Protein AF-A0A2P4Q5U4-F1 (afdb_monomer)

Nearest PDB structures (foldseek):
  4qju-assembly1_B  TM=5.565E-01  e=1.328E+00  Staphylococcus aureus subsp. aureus Mu50
  5oqj-assembly1_1  TM=3.681E-01  e=3.605E+00  Saccharomyces cerevisiae S288C
  5oqm-assembly1_1  TM=3.681E-01  e=3.605E+00  Saccharomyces cerevisiae S288C
  6p8v-assembly1_H  TM=2.570E-01  e=4.926E+00  Escherichia coli

Foldseek 3Di:
DDDDDADPVQWAPWAFDQDDDQWTKTKTKRQFADFDDADPVVRDTDGDGIDIDMDTDGDDVVPVPPCVVVD

Sequence (71 aa):
MIVEWIPYNDLQNIKYLTKGGFSEIYTANWINGCYNGWNSKKQQLIRSRAIKIILKSLENVESANQSWFEE

pLDDT: mean 87.92, std 12.49, range [57.03, 98.19]

Structure (mmCIF, N/CA/C/O backbone):
data_AF-A0A2P4Q5U4-F1
#
_entry.id   AF-A0A2P4Q5U4-F1
#
loop_
_atom_site.group_PDB
_atom_site.id
_atom_site.type_symbol
_atom_site.label_atom_id
_atom_site.label_alt_id
_atom_site.label_comp_id
_atom_site.label_asym_id
_atom_site.label_entity_id
_atom_site.label_seq_id
_atom_site.pdbx_PDB_ins_code
_atom_site.Cartn_x
_atom_site.Cartn_y
_atom_site.Cartn_z
_atom_site.occupancy
_atom_site.B_iso_or_equiv
_atom_site.auth_seq_id
_atom_site.auth_comp_id
_atom_site.auth_asym_id
_atom_site.auth_atom_id
_atom_site.pdbx_PDB_model_num
ATOM 1 N N . MET A 1 1 ? 11.155 -10.701 -2.340 1.00 68.38 1 MET A N 1
ATOM 2 C CA . MET A 1 1 ? 10.259 -9.592 -1.953 1.00 68.38 1 MET A CA 1
ATOM 3 C C . MET A 1 1 ? 11.136 -8.428 -1.537 1.00 68.38 1 MET A C 1
ATOM 5 O O . MET A 1 1 ? 12.073 -8.656 -0.784 1.00 68.38 1 MET A O 1
ATOM 9 N N . ILE A 1 2 ? 10.914 -7.245 -2.106 1.00 85.25 2 ILE A N 1
ATOM 10 C CA . ILE A 1 2 ? 11.715 -6.047 -1.826 1.00 85.25 2 ILE A CA 1
ATOM 11 C C . ILE A 1 2 ? 10.922 -5.204 -0.835 1.00 85.25 2 ILE A C 1
ATOM 13 O O . ILE A 1 2 ? 9.773 -4.869 -1.112 1.00 85.25 2 ILE A O 1
ATOM 17 N N . VAL A 1 3 ? 11.519 -4.913 0.320 1.00 89.00 3 VAL A N 1
ATOM 18 C CA . VAL A 1 3 ? 10.954 -3.969 1.288 1.00 89.00 3 VAL A CA 1
ATOM 19 C C . VAL A 1 3 ? 11.301 -2.563 0.820 1.00 89.00 3 VAL A C 1
ATOM 21 O O . VAL A 1 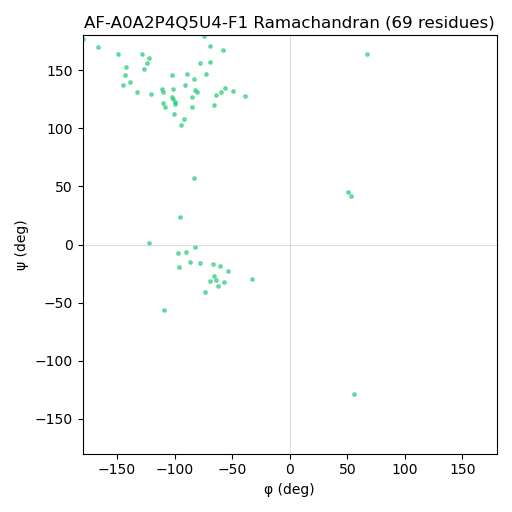3 ? 12.447 -2.287 0.469 1.00 89.00 3 VAL A O 1
ATOM 24 N N . GLU A 1 4 ? 10.303 -1.690 0.780 1.00 91.75 4 GLU A N 1
ATOM 25 C CA . GLU A 1 4 ? 10.410 -0.359 0.196 1.00 91.75 4 GLU A CA 1
ATOM 26 C C . GLU A 1 4 ? 9.679 0.659 1.075 1.00 91.75 4 GLU A C 1
ATOM 28 O O . GLU A 1 4 ? 8.593 0.381 1.583 1.00 91.75 4 GLU A O 1
ATOM 33 N N . TRP A 1 5 ? 10.268 1.845 1.235 1.00 93.00 5 TRP A N 1
ATOM 34 C CA . TRP A 1 5 ? 9.592 2.981 1.853 1.00 93.00 5 TRP A CA 1
ATOM 35 C C . TRP A 1 5 ? 8.761 3.729 0.806 1.00 93.00 5 TRP A C 1
ATOM 37 O O . TRP A 1 5 ? 9.288 4.112 -0.238 1.00 93.00 5 TRP A O 1
ATOM 47 N N . ILE A 1 6 ? 7.473 3.936 1.086 1.00 93.94 6 ILE A N 1
ATOM 48 C CA . ILE A 1 6 ? 6.514 4.517 0.138 1.00 93.94 6 ILE A CA 1
ATOM 49 C C . ILE A 1 6 ? 6.157 5.937 0.594 1.00 93.94 6 ILE A C 1
ATOM 51 O O . ILE A 1 6 ? 5.579 6.090 1.673 1.00 93.9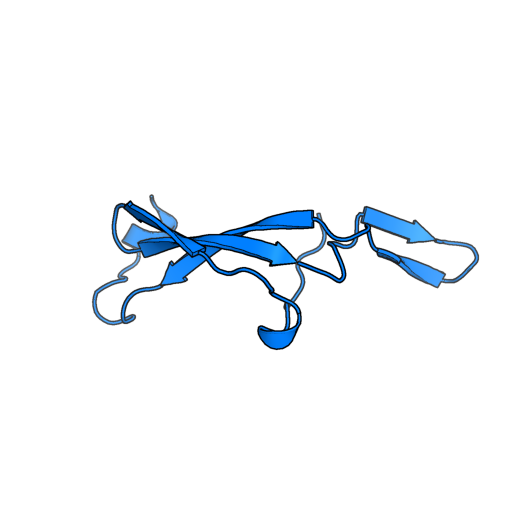4 6 ILE A O 1
ATOM 55 N N . PRO A 1 7 ? 6.441 6.978 -0.208 1.00 94.50 7 PRO A N 1
ATOM 56 C CA . PRO A 1 7 ? 5.964 8.324 0.077 1.00 94.50 7 PRO A CA 1
ATOM 57 C C . PRO A 1 7 ? 4.434 8.353 0.128 1.00 94.50 7 PRO A C 1
ATOM 59 O O . PRO A 1 7 ? 3.769 7.888 -0.795 1.00 94.50 7 PRO A O 1
ATOM 62 N N . TYR A 1 8 ? 3.856 8.955 1.169 1.00 94.12 8 TYR A N 1
ATOM 63 C CA . TYR A 1 8 ? 2.396 9.034 1.317 1.00 94.12 8 TYR A CA 1
ATOM 64 C C . TYR A 1 8 ? 1.710 9.716 0.117 1.00 94.12 8 TYR A C 1
ATOM 66 O O . TYR A 1 8 ? 0.620 9.320 -0.281 1.00 94.12 8 TYR A O 1
ATOM 74 N N . ASN A 1 9 ? 2.381 10.681 -0.521 1.00 95.88 9 ASN A N 1
ATOM 75 C CA . ASN A 1 9 ? 1.872 11.383 -1.706 1.00 95.88 9 ASN A CA 1
ATOM 76 C C . ASN A 1 9 ? 1.741 10.490 -2.957 1.00 95.88 9 ASN A C 1
ATOM 78 O O . ASN A 1 9 ? 1.028 10.858 -3.889 1.00 95.88 9 ASN A O 1
ATOM 82 N N . ASP A 1 10 ? 2.383 9.317 -2.980 1.00 96.31 10 ASP A N 1
ATOM 83 C CA . ASP A 1 10 ? 2.236 8.333 -4.062 1.00 96.31 10 ASP A CA 1
ATOM 84 C C . ASP A 1 10 ? 0.975 7.462 -3.893 1.00 96.31 10 ASP A C 1
ATOM 86 O O . ASP A 1 10 ? 0.680 6.598 -4.730 1.00 96.31 10 ASP A O 1
ATOM 90 N N . LEU A 1 11 ? 0.232 7.667 -2.802 1.00 97.44 11 LEU A N 1
ATOM 91 C CA . LEU A 1 11 ? -1.002 6.966 -2.484 1.00 97.44 11 LEU A CA 1
ATOM 92 C C . LEU A 1 11 ? -2.205 7.848 -2.824 1.00 97.44 11 LEU A C 1
ATOM 94 O O . LEU A 1 11 ? -2.344 8.972 -2.351 1.00 97.44 11 LEU A O 1
ATOM 98 N N . GLN A 1 12 ? -3.109 7.316 -3.640 1.00 97.62 12 GLN A N 1
ATOM 99 C CA . GLN A 1 12 ? -4.328 7.997 -4.068 1.00 97.62 12 GLN A CA 1
ATOM 100 C C . GLN A 1 12 ? -5.567 7.195 -3.692 1.00 97.62 12 GLN A C 1
ATOM 102 O O . GLN A 1 12 ? -5.507 5.981 -3.497 1.00 97.62 12 GLN A O 1
ATOM 107 N N . ASN A 1 13 ? -6.721 7.866 -3.656 1.00 97.56 13 ASN A N 1
ATOM 108 C CA . ASN A 1 13 ? -8.015 7.244 -3.364 1.00 97.56 13 ASN A CA 1
ATOM 109 C C . ASN A 1 13 ? -8.007 6.431 -2.060 1.00 97.56 13 ASN A C 1
ATOM 111 O O . ASN A 1 13 ? -8.561 5.332 -2.018 1.00 97.56 13 ASN A O 1
ATOM 115 N N . ILE A 1 14 ? -7.361 6.966 -1.019 1.00 97.69 14 ILE A N 1
ATOM 116 C CA . ILE A 1 14 ? -7.321 6.344 0.304 1.00 97.69 14 ILE A CA 1
ATOM 117 C C . ILE A 1 14 ? -8.742 6.341 0.870 1.00 97.69 14 ILE A C 1
ATOM 119 O O . ILE A 1 14 ? -9.372 7.391 0.998 1.00 97.69 14 ILE A O 1
ATOM 123 N N . LYS A 1 15 ? -9.265 5.153 1.165 1.00 98.06 15 LYS A N 1
ATOM 124 C CA . LYS A 1 15 ? -10.622 4.949 1.678 1.00 98.06 15 LYS A CA 1
ATOM 125 C C . LYS A 1 15 ? -10.587 4.006 2.862 1.00 98.06 15 LYS A C 1
ATOM 127 O O . LYS A 1 15 ? -10.005 2.927 2.757 1.00 98.06 15 LYS A O 1
ATOM 132 N N . TYR A 1 16 ? -11.243 4.399 3.947 1.00 97.12 16 TYR A N 1
ATOM 133 C CA . TYR A 1 16 ? -11.461 3.528 5.096 1.00 97.12 16 TYR A CA 1
ATOM 134 C C . TYR A 1 16 ? -12.174 2.245 4.655 1.00 97.12 16 TYR A C 1
ATOM 136 O O . TYR A 1 16 ? -13.120 2.295 3.864 1.00 97.12 16 TYR A O 1
ATOM 144 N N . LEU A 1 17 ? -11.686 1.105 5.139 1.00 97.06 17 LEU A N 1
ATOM 145 C CA . LEU A 1 17 ? -12.266 -0.209 4.888 1.00 97.06 17 LEU A CA 1
ATOM 146 C C . LEU A 1 17 ? -12.923 -0.757 6.154 1.00 97.06 17 LEU A C 1
ATOM 148 O O . LEU A 1 17 ? -14.096 -1.113 6.121 1.00 97.06 17 LEU A O 1
ATOM 152 N N . THR A 1 18 ? -12.167 -0.852 7.248 1.00 95.62 18 THR A N 1
ATOM 153 C CA . THR A 1 18 ? -12.645 -1.395 8.527 1.00 95.62 18 THR A CA 1
ATOM 154 C C . THR A 1 18 ? -11.667 -1.072 9.661 1.00 95.62 18 THR A C 1
ATOM 156 O O . THR A 1 18 ? -10.540 -0.655 9.403 1.00 95.62 18 THR A O 1
ATOM 159 N N . LYS A 1 19 ? -12.067 -1.321 10.908 1.00 90.69 19 LYS A N 1
ATOM 160 C CA . LYS A 1 19 ? -11.188 -1.367 12.079 1.00 90.69 19 LYS A CA 1
ATOM 161 C C . LYS A 1 19 ? -11.125 -2.812 12.560 1.00 90.69 19 LYS A C 1
ATOM 163 O O . LYS A 1 19 ? -12.154 -3.479 12.652 1.00 90.69 19 LYS A O 1
ATOM 168 N N . GLY A 1 20 ? -9.924 -3.300 12.837 1.00 82.62 20 GLY A N 1
ATOM 169 C CA . GLY A 1 20 ? -9.699 -4.628 13.392 1.00 82.62 20 GLY A CA 1
ATOM 170 C C . GLY A 1 20 ? -8.519 -4.572 14.344 1.00 82.62 20 GLY A C 1
ATOM 171 O O . GLY A 1 20 ? -7.529 -3.908 14.040 1.00 82.62 20 GLY A O 1
ATOM 172 N N . GLY A 1 21 ? -8.643 -5.232 15.495 1.00 82.38 21 GLY A N 1
ATOM 173 C CA . GLY A 1 21 ? -7.566 -5.232 16.474 1.00 82.38 21 GLY A CA 1
ATOM 174 C C . GLY A 1 21 ? -7.155 -3.816 16.889 1.00 82.38 21 GLY A C 1
ATOM 175 O O . GLY A 1 21 ? -8.013 -2.977 17.183 1.00 82.38 21 GLY A O 1
ATOM 176 N N . PHE A 1 22 ? -5.853 -3.539 16.824 1.00 79.88 22 PHE A N 1
ATOM 177 C CA . PHE A 1 22 ? -5.250 -2.228 17.119 1.00 79.88 22 PHE A CA 1
ATOM 178 C C . PHE A 1 22 ? -5.009 -1.346 15.883 1.00 79.88 22 PHE A C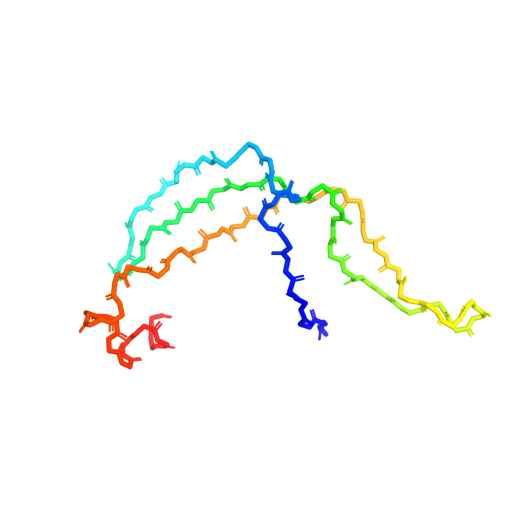 1
ATOM 180 O O . PHE A 1 22 ? -4.105 -0.504 15.870 1.00 79.88 22 PHE A O 1
ATOM 187 N N . SER A 1 23 ? -5.738 -1.565 14.788 1.00 86.25 23 SER A N 1
ATOM 188 C CA . SER A 1 23 ? -5.471 -0.850 13.541 1.00 86.25 23 SER A CA 1
ATOM 189 C C . SER A 1 23 ? -6.724 -0.502 12.761 1.00 86.25 23 SER A C 1
ATOM 191 O O . SER A 1 23 ? -7.696 -1.258 12.688 1.00 86.25 23 SER A O 1
ATOM 193 N N . GLU A 1 24 ? -6.663 0.643 12.097 1.00 92.25 24 GLU A N 1
ATOM 194 C CA . GLU A 1 24 ? -7.599 0.964 11.035 1.00 92.25 24 GLU A CA 1
ATOM 195 C C . GLU A 1 24 ? -7.009 0.490 9.709 1.00 92.25 24 GLU A C 1
ATOM 197 O O . GLU A 1 24 ? -5.816 0.625 9.422 1.00 92.25 24 GLU A O 1
ATOM 202 N N . ILE A 1 25 ? -7.862 -0.111 8.897 1.00 94.25 25 ILE A N 1
ATOM 203 C CA . ILE A 1 25 ? -7.505 -0.681 7.612 1.00 94.25 25 ILE A CA 1
ATOM 204 C C . ILE A 1 25 ? -8.130 0.190 6.536 1.00 94.25 25 ILE A C 1
ATOM 206 O O . ILE A 1 25 ? -9.328 0.481 6.555 1.00 94.25 25 ILE A O 1
ATOM 210 N N . TYR A 1 26 ? -7.315 0.564 5.561 1.00 97.19 26 TYR A N 1
ATOM 211 C CA . TYR A 1 26 ? -7.703 1.372 4.419 1.00 97.19 26 TYR A CA 1
ATOM 212 C C . TYR A 1 26 ? -7.358 0.647 3.121 1.00 97.19 26 TYR A C 1
ATOM 214 O O . TYR A 1 26 ? -6.449 -0.179 3.053 1.00 97.19 26 TYR A O 1
ATOM 222 N N . THR A 1 27 ? -8.068 1.002 2.057 1.00 98.06 27 THR A N 1
ATOM 223 C CA . THR A 1 27 ? -7.675 0.688 0.680 1.00 98.06 27 THR A CA 1
ATOM 224 C C . THR A 1 27 ? -7.084 1.929 0.031 1.00 98.06 27 THR A C 1
ATOM 226 O O . THR A 1 27 ? -7.534 3.038 0.310 1.00 98.06 27 THR A O 1
ATOM 229 N N . ALA A 1 28 ? -6.099 1.755 -0.845 1.00 98.19 28 ALA A N 1
ATOM 230 C CA . ALA A 1 28 ? -5.526 2.849 -1.623 1.00 98.19 28 ALA A CA 1
ATOM 231 C C . ALA A 1 28 ? -5.026 2.358 -2.984 1.00 98.19 28 ALA A C 1
ATOM 233 O O . ALA A 1 28 ? -4.823 1.162 -3.197 1.00 98.19 28 ALA A O 1
ATOM 234 N N . ASN A 1 29 ? -4.798 3.293 -3.900 1.00 98.00 29 ASN A N 1
ATOM 235 C CA . ASN A 1 29 ? -4.061 3.059 -5.133 1.00 98.00 29 ASN A CA 1
ATOM 236 C C . AS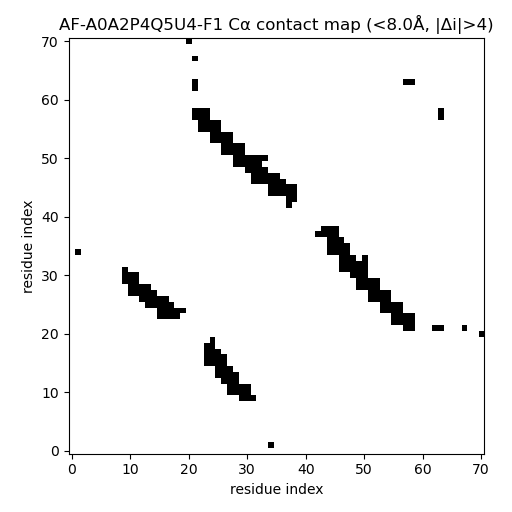N A 1 29 ? -2.630 3.572 -4.947 1.00 98.00 29 ASN A C 1
ATOM 238 O O . ASN A 1 29 ? -2.441 4.762 -4.712 1.00 98.00 29 ASN A O 1
ATOM 242 N N . TRP A 1 30 ? -1.631 2.707 -5.100 1.00 97.06 30 TRP A N 1
ATOM 243 C CA . TRP A 1 30 ? -0.232 3.117 -5.173 1.00 97.06 30 TRP A CA 1
ATOM 244 C C . TRP A 1 30 ? 0.155 3.330 -6.633 1.00 97.06 30 TRP A C 1
ATOM 246 O O . TRP A 1 30 ? 0.258 2.366 -7.393 1.00 97.06 30 TRP A O 1
ATOM 256 N N . ILE A 1 31 ? 0.342 4.589 -7.037 1.00 96.19 31 ILE A N 1
ATOM 257 C CA . ILE A 1 31 ? 0.453 4.968 -8.457 1.00 96.19 31 ILE A CA 1
ATOM 258 C C . ILE A 1 31 ? 1.744 4.484 -9.121 1.00 96.19 31 ILE A C 1
ATOM 260 O O . ILE A 1 31 ? 1.739 4.156 -10.306 1.00 96.19 31 ILE A O 1
ATOM 264 N N . ASN A 1 32 ? 2.824 4.388 -8.343 1.00 94.06 32 ASN A N 1
ATOM 265 C CA . ASN A 1 32 ? 4.139 3.982 -8.836 1.00 94.06 32 ASN A CA 1
ATOM 266 C C . ASN A 1 32 ? 4.326 2.461 -8.843 1.00 94.06 32 ASN A C 1
ATOM 268 O O . ASN A 1 32 ? 5.234 1.971 -9.508 1.00 94.06 32 ASN A O 1
ATOM 272 N N . GLY A 1 33 ? 3.463 1.715 -8.144 1.00 93.94 33 GLY A N 1
ATOM 273 C CA . GLY A 1 33 ? 3.548 0.262 -8.052 1.00 93.94 33 GLY A CA 1
ATOM 274 C C . GLY A 1 33 ? 4.775 -0.241 -7.290 1.00 93.94 33 GLY A C 1
ATOM 275 O O . GLY A 1 33 ? 5.753 0.475 -7.083 1.00 93.94 33 GLY A O 1
ATOM 276 N N . CYS A 1 34 ? 4.748 -1.512 -6.894 1.00 93.94 34 CYS A N 1
ATOM 277 C CA . CYS A 1 34 ? 5.884 -2.146 -6.228 1.00 93.94 34 CYS A CA 1
ATOM 278 C C . CYS A 1 34 ? 6.984 -2.542 -7.217 1.00 93.94 34 CYS A C 1
ATOM 280 O O . CYS A 1 34 ? 6.716 -2.820 -8.395 1.00 93.94 34 CYS A O 1
ATOM 282 N N . TYR A 1 35 ? 8.219 -2.657 -6.730 1.00 94.62 35 TYR A N 1
ATOM 283 C CA . TYR A 1 35 ? 9.259 -3.356 -7.476 1.00 94.62 35 TYR A CA 1
ATOM 284 C C . TYR A 1 35 ? 8.913 -4.839 -7.652 1.00 94.62 35 TYR A C 1
ATOM 286 O O . TYR A 1 35 ? 8.618 -5.540 -6.685 1.00 94.62 35 TYR A O 1
ATOM 294 N N . ASN A 1 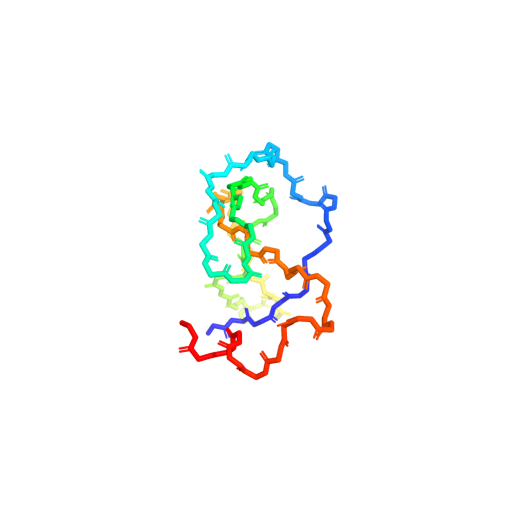36 ? 8.981 -5.327 -8.892 1.00 91.62 36 ASN A N 1
ATOM 295 C CA . ASN A 1 36 ? 8.636 -6.708 -9.246 1.00 91.62 36 ASN A CA 1
ATOM 296 C C . ASN A 1 36 ? 9.778 -7.484 -9.916 1.00 91.62 36 ASN A C 1
ATOM 298 O O . ASN A 1 36 ? 9.604 -8.650 -10.263 1.00 91.62 36 ASN A O 1
ATOM 302 N N . GLY A 1 37 ? 10.948 -6.867 -10.088 1.00 92.12 37 GLY A N 1
ATOM 303 C CA . GLY A 1 37 ? 12.085 -7.533 -10.706 1.00 92.12 37 GLY A CA 1
ATOM 304 C C . GLY A 1 37 ? 13.331 -6.667 -10.807 1.00 92.12 37 GLY A C 1
ATOM 305 O O . GLY A 1 37 ? 13.333 -5.482 -10.473 1.00 92.12 37 GLY A O 1
ATOM 306 N N . TRP A 1 38 ? 14.396 -7.286 -11.308 1.00 94.62 38 TRP A N 1
ATOM 307 C CA . TRP A 1 38 ? 15.688 -6.659 -11.564 1.00 94.62 38 TRP A CA 1
ATOM 308 C C . TRP A 1 38 ? 16.042 -6.774 -13.044 1.00 94.62 38 TRP A C 1
ATOM 310 O O . TRP A 1 38 ? 16.001 -7.861 -13.621 1.00 94.62 38 TRP A O 1
ATOM 320 N N . ASN A 1 39 ? 16.417 -5.657 -13.663 1.00 95.69 39 ASN A N 1
ATOM 321 C CA . ASN A 1 39 ? 16.955 -5.646 -15.014 1.00 95.69 39 ASN A CA 1
ATOM 322 C C . ASN A 1 39 ? 18.487 -5.676 -14.957 1.00 95.69 39 ASN A C 1
ATOM 324 O O . ASN A 1 39 ? 19.114 -4.641 -14.744 1.00 95.69 39 ASN A O 1
ATOM 328 N N . SER A 1 40 ? 19.098 -6.835 -15.212 1.00 97.00 40 SER A N 1
ATOM 329 C CA . SER A 1 40 ? 20.561 -6.991 -15.176 1.00 97.00 40 SER A CA 1
ATOM 330 C C . SER A 1 40 ? 21.299 -6.197 -16.255 1.00 97.00 40 SER A C 1
ATOM 332 O O . SER A 1 40 ? 22.435 -5.790 -16.042 1.00 97.00 40 SER A O 1
ATOM 334 N N . LYS A 1 41 ? 20.671 -5.921 -17.402 1.00 97.62 41 LYS A N 1
ATOM 335 C CA . LYS A 1 41 ? 21.301 -5.127 -18.470 1.00 97.62 41 LYS A CA 1
ATOM 336 C C . LYS A 1 41 ? 21.367 -3.647 -18.111 1.00 97.62 41 LYS A C 1
ATOM 338 O O . LYS A 1 41 ? 22.361 -2.992 -18.386 1.00 97.62 41 LYS A O 1
ATOM 343 N N . LYS A 1 42 ? 20.294 -3.128 -17.513 1.00 97.19 42 LYS A N 1
ATOM 344 C CA . LYS A 1 42 ? 20.186 -1.720 -17.104 1.00 97.19 42 LYS A CA 1
ATOM 345 C C . LYS A 1 42 ? 20.674 -1.464 -15.678 1.00 97.19 42 LYS A C 1
ATOM 347 O O . LYS A 1 42 ? 20.722 -0.312 -15.276 1.00 97.19 42 LYS A O 1
ATOM 352 N N . GLN A 1 43 ? 21.000 -2.523 -14.932 1.00 96.06 43 GLN A N 1
ATOM 353 C CA . GLN A 1 43 ? 21.390 -2.465 -13.521 1.00 96.06 43 GLN A CA 1
ATOM 354 C C 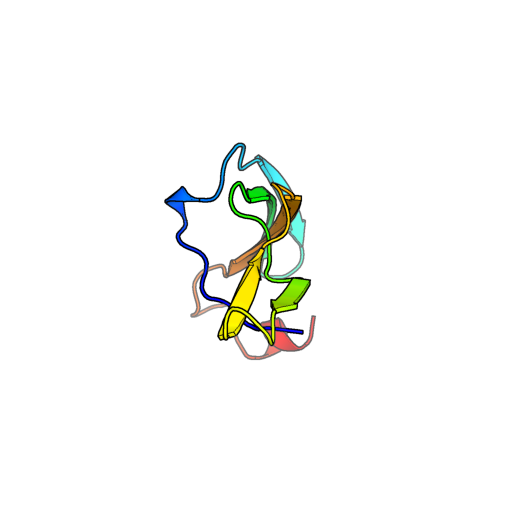. GLN A 1 43 ? 20.388 -1.650 -12.681 1.00 96.06 43 GLN A C 1
ATOM 356 O O . GLN A 1 43 ? 20.766 -0.799 -11.883 1.00 96.06 43 GLN A O 1
ATOM 361 N N . GLN A 1 44 ? 19.090 -1.891 -12.892 1.00 96.12 44 GLN A N 1
ATOM 362 C CA . GLN A 1 44 ? 18.019 -1.149 -12.223 1.00 96.12 44 GLN A CA 1
ATOM 363 C C . GLN A 1 44 ? 16.840 -2.050 -11.852 1.00 96.12 44 GLN A C 1
ATOM 365 O O . GLN A 1 44 ? 16.548 -3.039 -12.535 1.00 96.12 44 GLN A O 1
ATOM 370 N N . LEU A 1 45 ? 16.115 -1.663 -10.804 1.00 93.69 45 LEU A N 1
ATOM 371 C CA . LEU A 1 45 ? 14.863 -2.306 -10.427 1.00 93.69 45 LEU A CA 1
ATOM 372 C C . LEU A 1 45 ? 13.739 -1.948 -11.407 1.00 93.69 45 LEU A C 1
ATOM 374 O O . LEU A 1 45 ? 13.681 -0.847 -11.957 1.00 93.69 45 LEU A O 1
ATOM 378 N N . ILE A 1 46 ? 12.836 -2.900 -11.623 1.00 94.25 46 ILE A N 1
ATOM 379 C CA . ILE A 1 46 ? 11.649 -2.738 -12.461 1.00 94.25 46 ILE A CA 1
ATOM 380 C C . ILE A 1 46 ? 10.450 -2.535 -11.541 1.00 94.25 46 ILE A C 1
ATOM 382 O O . ILE A 1 46 ? 10.213 -3.345 -10.642 1.00 94.25 46 ILE A O 1
ATOM 386 N N . ARG A 1 47 ? 9.698 -1.455 -11.768 1.00 92.94 47 ARG A N 1
ATOM 387 C CA . ARG A 1 47 ? 8.422 -1.207 -11.094 1.00 92.94 47 ARG A CA 1
ATOM 388 C C . ARG A 1 47 ? 7.258 -1.815 -11.862 1.00 92.94 47 ARG A C 1
ATOM 390 O O . ARG A 1 47 ? 7.240 -1.843 -13.093 1.00 92.94 47 ARG A O 1
ATOM 397 N N . SER A 1 48 ? 6.266 -2.261 -11.106 1.00 90.81 48 SER A N 1
ATOM 398 C CA . SER A 1 48 ? 4.929 -2.550 -11.610 1.00 90.81 48 SER A CA 1
ATOM 399 C C . SER A 1 48 ? 4.214 -1.258 -12.012 1.00 90.81 48 SER A C 1
ATOM 401 O O . SER A 1 48 ? 4.672 -0.154 -11.735 1.00 90.81 48 SER A O 1
ATOM 403 N N . ARG A 1 49 ? 3.058 -1.391 -12.664 1.00 93.25 49 ARG A N 1
ATOM 404 C CA . ARG A 1 49 ? 2.124 -0.267 -12.834 1.00 93.25 49 ARG A CA 1
ATOM 405 C C . ARG A 1 49 ? 1.395 0.013 -11.519 1.00 93.25 49 ARG A C 1
ATOM 407 O O . ARG A 1 49 ? 1.600 -0.703 -10.541 1.00 93.25 49 ARG A O 1
ATOM 414 N N . ALA A 1 50 ? 0.521 1.016 -11.522 1.00 95.12 50 ALA A N 1
ATOM 415 C CA . ALA A 1 50 ? -0.340 1.312 -10.388 1.00 95.12 50 ALA A CA 1
ATOM 416 C C . ALA A 1 50 ? -1.056 0.050 -9.874 1.00 95.12 50 ALA A C 1
ATOM 418 O O . ALA A 1 50 ? -1.628 -0.711 -10.660 1.00 95.12 50 ALA A O 1
ATOM 419 N N . ILE A 1 51 ? -1.025 -0.156 -8.558 1.00 95.88 51 ILE A N 1
ATOM 420 C CA . ILE A 1 51 ? -1.651 -1.304 -7.895 1.00 95.88 51 ILE A CA 1
ATOM 421 C C . ILE A 1 51 ? -2.590 -0.842 -6.789 1.00 95.88 51 ILE A C 1
ATOM 423 O O . ILE A 1 51 ? -2.383 0.199 -6.166 1.00 95.88 51 ILE A O 1
ATOM 427 N N . LYS A 1 52 ? -3.620 -1.644 -6.525 1.00 97.00 52 LYS A N 1
ATOM 428 C CA . LYS A 1 52 ? -4.460 -1.475 -5.343 1.00 97.00 52 LYS A CA 1
ATOM 429 C C . LYS A 1 52 ? -3.776 -2.135 -4.152 1.00 97.00 52 LYS A C 1
ATOM 431 O O . LYS A 1 52 ? -3.315 -3.267 -4.272 1.00 97.00 52 LYS A O 1
ATOM 436 N N . ILE A 1 53 ? -3.722 -1.438 -3.026 1.00 96.38 53 ILE A N 1
ATOM 437 C CA . ILE A 1 53 ? -3.064 -1.900 -1.804 1.00 96.38 53 ILE A CA 1
ATOM 438 C C . ILE A 1 53 ? -3.990 -1.794 -0.595 1.00 96.38 53 ILE A C 1
ATOM 440 O O . ILE A 1 53 ? -5.001 -1.084 -0.620 1.00 96.38 53 ILE A O 1
ATOM 444 N N . ILE A 1 54 ? -3.594 -2.492 0.467 1.00 96.44 54 ILE A N 1
ATOM 445 C CA . ILE A 1 54 ? -4.126 -2.331 1.815 1.00 96.44 54 ILE A CA 1
ATOM 446 C C . ILE A 1 54 ? -3.124 -1.511 2.628 1.00 96.44 54 ILE A C 1
ATOM 448 O O . ILE A 1 54 ? -1.926 -1.789 2.592 1.00 96.44 54 ILE A O 1
ATOM 452 N N . LEU A 1 55 ? -3.617 -0.515 3.359 1.00 95.12 55 LEU A N 1
ATOM 453 C CA . LEU A 1 55 ? -2.856 0.230 4.357 1.00 95.12 55 LEU A CA 1
ATOM 454 C C . LEU A 1 55 ? -3.399 -0.150 5.737 1.00 95.12 55 LEU A C 1
ATOM 456 O O . LEU A 1 55 ? -4.587 0.035 5.989 1.00 95.12 55 LEU A O 1
ATOM 460 N N . LYS A 1 56 ? -2.545 -0.676 6.618 1.00 92.06 56 LYS A N 1
ATOM 461 C CA . LYS A 1 56 ? -2.852 -0.889 8.042 1.00 92.06 56 LYS A CA 1
ATOM 462 C C . LYS A 1 56 ? -2.200 0.265 8.807 1.00 92.06 56 LYS A C 1
ATOM 464 O O . LYS A 1 56 ? -0.976 0.377 8.780 1.00 92.06 56 LYS A O 1
ATOM 469 N N . SER A 1 57 ? -2.990 1.160 9.400 1.00 89.06 57 SER A N 1
ATOM 470 C CA . SER A 1 57 ? -2.458 2.238 10.239 1.00 89.06 57 SER A CA 1
ATOM 471 C C . SER A 1 57 ? -2.209 1.725 11.655 1.00 89.06 57 SER A C 1
ATOM 473 O O . SER A 1 57 ? -2.977 0.928 12.188 1.00 89.06 57 SER A O 1
ATOM 475 N N . LEU A 1 58 ? -1.126 2.190 12.265 1.00 81.12 58 LEU A N 1
ATOM 476 C CA . LEU A 1 58 ? -0.853 1.969 13.679 1.00 81.12 58 LEU A CA 1
ATOM 477 C C . LEU A 1 58 ? -1.581 3.051 14.484 1.00 81.12 58 LEU A C 1
ATOM 479 O O . LEU A 1 58 ? -1.308 4.237 14.292 1.00 81.12 58 LEU A O 1
ATOM 483 N N . GLU A 1 59 ? -2.515 2.655 15.354 1.00 71.56 59 GLU A N 1
ATOM 484 C CA . GLU A 1 59 ? -3.065 3.558 16.372 1.00 71.56 59 GLU A CA 1
ATOM 485 C C . GLU A 1 59 ? -1.970 3.851 17.421 1.00 71.56 59 GLU A C 1
ATOM 487 O O . GLU A 1 59 ? -0.989 3.112 17.516 1.00 71.56 59 GLU A O 1
ATOM 492 N N . ASN A 1 60 ? -2.087 4.974 18.136 1.00 68.31 60 ASN A N 1
ATOM 493 C CA . ASN A 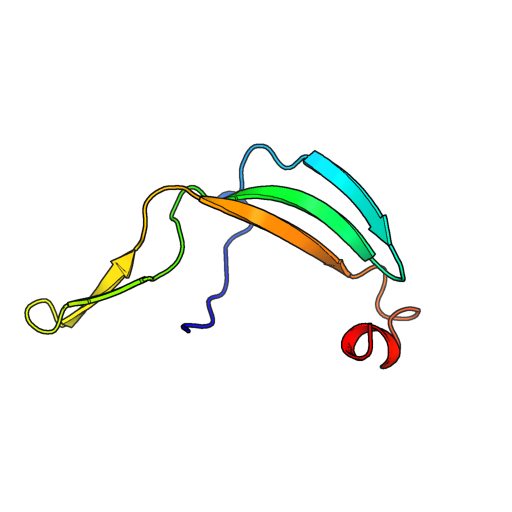1 60 ? -1.036 5.561 18.976 1.00 68.31 60 ASN A CA 1
ATOM 494 C C . ASN A 1 60 ? -0.199 4.512 19.752 1.00 68.31 60 ASN A C 1
ATOM 496 O O . ASN A 1 60 ? -0.745 3.664 20.453 1.00 68.31 60 ASN A O 1
ATOM 500 N N . VAL A 1 61 ? 1.133 4.587 19.631 1.00 62.12 61 VAL A N 1
ATOM 501 C CA . VAL A 1 61 ? 2.093 3.511 19.982 1.00 62.12 61 VAL A CA 1
ATOM 502 C C . VAL A 1 61 ? 2.041 3.095 21.460 1.00 62.12 61 VAL A C 1
ATOM 504 O O . 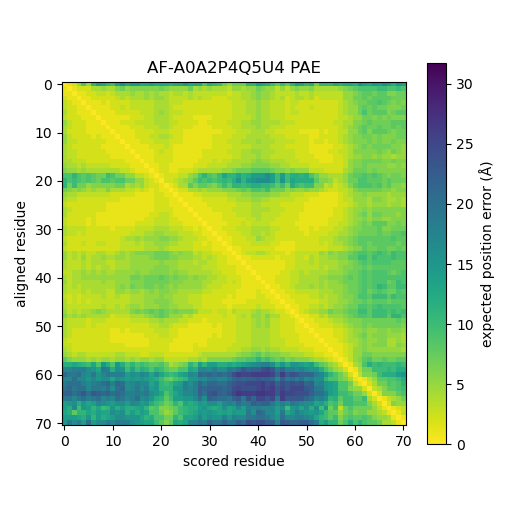VAL A 1 61 ? 2.456 1.996 21.811 1.00 62.12 61 VAL A O 1
ATOM 507 N N . GLU A 1 62 ? 1.478 3.935 22.330 1.00 65.19 62 GLU A N 1
ATOM 508 C CA . GLU A 1 62 ? 1.264 3.616 23.745 1.00 65.19 62 GLU A CA 1
ATOM 509 C C . GLU A 1 62 ? 0.289 2.445 23.969 1.00 65.19 62 GLU A C 1
ATOM 511 O O . GLU A 1 62 ? 0.456 1.702 24.935 1.00 65.19 62 GLU A O 1
ATOM 516 N N . SER A 1 63 ? -0.698 2.237 23.086 1.00 57.03 63 SER A N 1
ATOM 517 C CA . SER A 1 63 ? -1.608 1.079 23.143 1.00 57.03 63 SER A CA 1
ATOM 518 C C . SER A 1 63 ? -1.183 -0.074 22.227 1.00 57.03 63 SER A C 1
ATOM 520 O O . SER A 1 63 ? -1.574 -1.216 22.467 1.00 57.03 63 SER A O 1
ATOM 522 N N . ALA A 1 64 ? -0.341 0.194 21.223 1.00 57.53 64 ALA A N 1
ATOM 523 C CA . ALA A 1 64 ? 0.239 -0.801 20.321 1.00 57.53 64 ALA A CA 1
ATOM 524 C C . ALA A 1 64 ? 1.480 -1.475 20.942 1.00 57.53 64 ALA A C 1
ATOM 526 O O . ALA A 1 64 ? 2.584 -1.440 20.398 1.00 57.53 64 ALA A O 1
ATOM 527 N N . ASN A 1 65 ? 1.300 -2.086 22.114 1.00 67.31 65 ASN A N 1
ATOM 528 C CA . ASN A 1 65 ? 2.262 -3.034 22.682 1.00 67.31 65 ASN A CA 1
ATOM 529 C C . ASN A 1 65 ? 2.489 -4.214 21.694 1.00 67.31 65 ASN A C 1
ATOM 531 O O . ASN A 1 65 ? 1.740 -4.379 20.732 1.00 67.31 65 ASN A O 1
ATOM 535 N N . GLN A 1 66 ? 3.522 -5.030 21.934 1.00 61.84 66 GLN A N 1
ATOM 536 C CA . GLN A 1 66 ? 3.992 -6.219 21.200 1.00 61.84 66 GLN A CA 1
ATOM 537 C C . GLN A 1 66 ? 2.896 -7.065 20.525 1.00 61.84 66 GLN A C 1
ATOM 539 O O . GLN A 1 66 ? 3.145 -7.602 19.446 1.00 61.84 66 GLN A O 1
ATOM 544 N N . SER A 1 67 ? 1.681 -7.096 21.079 1.00 64.25 67 SER A N 1
ATOM 545 C CA . SER A 1 67 ? 0.497 -7.729 20.491 1.00 64.25 67 SER A CA 1
ATOM 546 C C . SER A 1 67 ? 0.165 -7.282 19.061 1.00 64.25 67 SER A C 1
ATOM 548 O O . SER A 1 67 ? -0.472 -8.039 18.341 1.00 64.25 67 SER A O 1
ATOM 550 N N . TRP A 1 68 ? 0.602 -6.102 18.600 1.00 65.00 68 TRP A N 1
ATOM 551 C CA . TRP A 1 68 ? 0.395 -5.692 17.201 1.00 65.00 68 TRP A CA 1
ATOM 552 C C . TRP A 1 68 ? 1.092 -6.612 16.184 1.00 65.00 68 TRP A C 1
ATOM 554 O O . TRP A 1 68 ? 0.556 -6.834 15.098 1.00 65.00 68 TRP A O 1
ATOM 564 N N . PHE A 1 69 ? 2.280 -7.135 16.516 1.00 64.25 69 PHE A N 1
ATOM 565 C CA . PHE A 1 69 ? 3.012 -8.069 15.646 1.00 64.25 69 PHE A CA 1
ATOM 566 C C . PHE A 1 69 ? 2.442 -9.493 15.701 1.00 64.25 69 PHE A C 1
ATOM 568 O O . PHE A 1 69 ? 2.789 -10.314 14.855 1.00 64.25 69 PHE A O 1
ATOM 575 N N . GLU A 1 70 ? 1.631 -9.786 16.719 1.00 66.00 70 GLU A N 1
ATOM 576 C CA . GLU A 1 70 ? 1.096 -11.118 17.016 1.00 66.00 70 GLU A CA 1
ATOM 577 C C . GLU A 1 70 ? -0.328 -11.330 16.465 1.00 66.00 70 GLU A C 1
ATOM 579 O O . GLU A 1 70 ? -0.831 -12.452 16.521 1.00 66.00 70 GLU A O 1
ATOM 584 N N . GLU A 1 71 ? -0.962 -10.277 15.926 1.00 61.09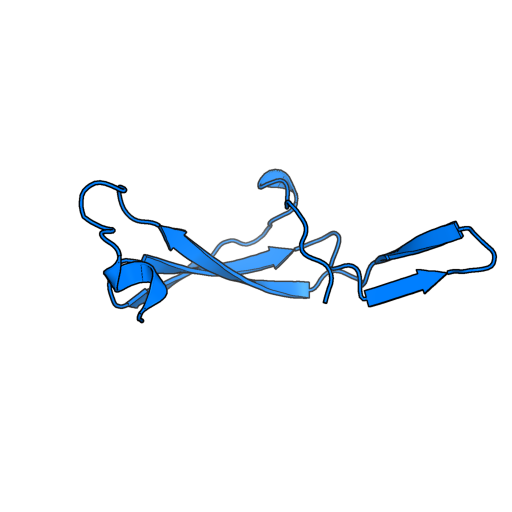 71 GLU A N 1
ATOM 585 C CA . GLU A 1 71 ? -2.243 -10.328 15.193 1.00 61.09 71 GLU A CA 1
ATOM 586 C C . GLU A 1 71 ? -2.155 -10.968 13.801 1.00 61.09 71 GLU A C 1
ATOM 588 O O . GLU A 1 71 ? -1.218 -10.642 13.033 1.00 61.09 71 GLU A O 1
#

Mean predicted aligned error: 5.78 Å

Solvent-accessible surface area (backbone atoms only — not comparable to full-atom values): 4495 Å² total; per-residue (Å²): 136,79,88,80,90,75,64,71,87,48,51,40,79,74,38,85,70,51,74,55,94,74,27,46,32,27,37,29,34,31,59,63,31,57,71,77,49,74,38,80,90,76,72,40,77,37,62,40,65,61,38,81,46,78,45,77,45,81,48,67,67,89,76,53,47,77,64,67,81,73,106

Secondary structure (DSSP, 8-state):
-------GGGEEEEEEEEEETTEEEEEEEETT--EEEEETTTTEEEEPS-EEEEEEEEP-TTT--GGGGT-

Radius of gyration: 15.28 Å; Cα contacts (8 Å, |Δi|>4): 111; chains: 1; bounding box: 34×22×42 Å

Organism: Rhizophagus irregularis (strain DAOM 181602 / DAOM 197198 / MUCL 43194) (NCBI:txid747089)